Protein AF-A0A3Q9IZB6-F1 (afdb_monomer)

Mean predicted aligned error: 6.1 Å

Foldseek 3Di:
DWDDPPVDIDDDDDPVVCVVVVVCVVCVPPDDDDDDDPPDDDD

Organism: NCBI:txid1072463

Radius of gyration: 13.88 Å; Cα contacts (8 Å, |Δi|>4): 14; chains: 1; bounding box: 25×28×31 Å

Solvent-accessible surface area (backbone atoms only — not comparable to full-atom values): 3109 Å² total; per-residue (Å²): 90,81,48,80,68,89,90,51,75,48,79,52,68,58,73,71,55,45,65,72,68,35,58,68,70,73,51,62,88,53,86,83,78,88,75,88,70,94,78,86,87,83,131

Structure (mmCIF, N/CA/C/O backbone):
data_AF-A0A3Q9IZB6-F1
#
_entry.id   AF-A0A3Q9IZB6-F1
#
loop_
_atom_site.group_PDB
_atom_site.id
_atom_site.type_symbol
_atom_site.label_atom_id
_atom_site.label_alt_id
_atom_site.label_comp_id
_atom_site.label_asym_id
_atom_site.label_entity_id
_atom_site.label_seq_id
_atom_site.pdbx_PDB_ins_code
_atom_site.Cartn_x
_atom_site.Cartn_y
_atom_site.Cartn_z
_atom_site.occupancy
_atom_site.B_iso_or_equiv
_atom_site.auth_seq_id
_atom_site.auth_comp_id
_atom_site.auth_asym_id
_atom_site.auth_atom_id
_atom_site.pdbx_PDB_model_num
ATOM 1 N N . MET A 1 1 ? 0.203 4.285 7.495 1.00 89.56 1 MET A N 1
ATOM 2 C CA . MET A 1 1 ? 1.665 4.512 7.417 1.00 89.56 1 MET A CA 1
ATOM 3 C C . MET A 1 1 ? 2.217 3.914 6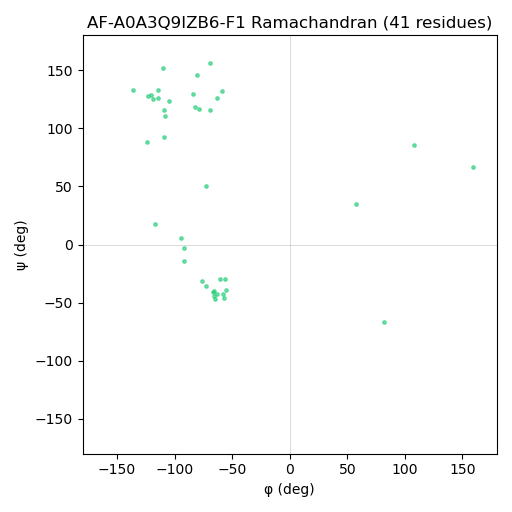.128 1.00 89.56 1 MET A C 1
ATOM 5 O O . MET A 1 1 ? 1.794 2.826 5.755 1.00 89.56 1 MET A O 1
ATOM 9 N N . LEU A 1 2 ? 3.131 4.625 5.460 1.00 94.38 2 LEU A N 1
ATOM 10 C CA . LEU A 1 2 ? 3.785 4.220 4.210 1.00 94.38 2 LEU A CA 1
ATOM 11 C C . LEU A 1 2 ? 5.282 4.007 4.459 1.00 94.38 2 LEU A C 1
ATOM 13 O O . LEU A 1 2 ? 5.916 4.864 5.074 1.00 94.38 2 LEU A O 1
ATOM 17 N N . LEU A 1 3 ? 5.829 2.894 3.979 1.00 97.06 3 LEU A N 1
ATOM 18 C CA . LEU A 1 3 ? 7.257 2.585 4.013 1.00 97.06 3 LEU A CA 1
ATOM 19 C C . LEU A 1 3 ? 7.736 2.330 2.582 1.00 97.06 3 LEU A C 1
ATOM 21 O O . LEU A 1 3 ? 7.140 1.515 1.882 1.00 97.06 3 LEU A O 1
ATOM 25 N N . ASP A 1 4 ? 8.797 3.014 2.167 1.00 96.44 4 ASP A N 1
ATOM 26 C CA . ASP A 1 4 ? 9.363 2.939 0.818 1.00 96.44 4 ASP A CA 1
ATOM 27 C C . ASP A 1 4 ? 10.808 2.422 0.888 1.00 96.44 4 ASP A C 1
ATOM 29 O O . ASP A 1 4 ? 11.633 2.966 1.627 1.00 96.44 4 ASP A O 1
ATOM 33 N N . PHE A 1 5 ? 11.090 1.352 0.145 1.00 95.62 5 PHE A N 1
ATOM 34 C CA . PHE A 1 5 ? 12.394 0.692 0.047 1.00 95.62 5 PHE A CA 1
ATOM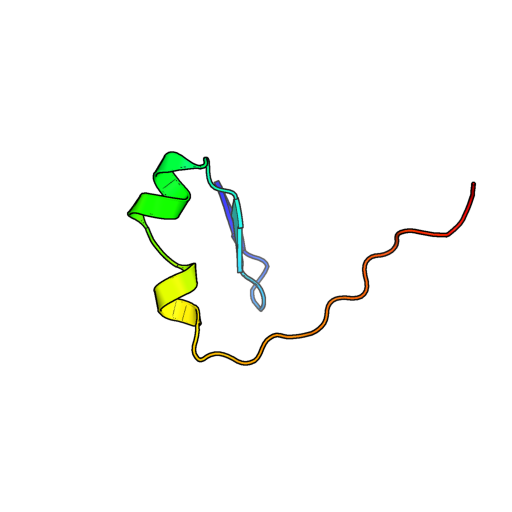 35 C C . PHE A 1 5 ? 12.973 0.745 -1.380 1.00 95.62 5 PHE A C 1
ATOM 37 O O . PHE A 1 5 ? 13.859 -0.041 -1.713 1.00 95.62 5 PHE A O 1
ATOM 44 N N . GLY A 1 6 ? 12.472 1.636 -2.240 1.00 96.62 6 GLY A N 1
ATOM 45 C CA . GLY A 1 6 ? 12.862 1.762 -3.646 1.00 96.62 6 GLY A CA 1
ATOM 46 C C . GLY A 1 6 ? 12.138 0.757 -4.541 1.00 96.62 6 GLY A C 1
ATOM 47 O O . GLY A 1 6 ? 11.299 1.143 -5.348 1.00 96.62 6 GLY A O 1
ATOM 48 N N . ASP A 1 7 ? 12.425 -0.533 -4.359 1.00 94.62 7 ASP A N 1
ATOM 49 C CA . ASP A 1 7 ? 11.827 -1.615 -5.163 1.00 94.62 7 ASP A CA 1
ATOM 50 C C . ASP A 1 7 ? 10.544 -2.196 -4.538 1.00 94.62 7 ASP A C 1
ATOM 52 O O . ASP A 1 7 ? 9.790 -2.919 -5.191 1.00 94.62 7 ASP A O 1
ATOM 56 N N . LEU A 1 8 ? 10.288 -1.894 -3.261 1.00 92.88 8 LEU A N 1
ATOM 57 C CA . LEU A 1 8 ? 9.139 -2.381 -2.499 1.00 92.88 8 LEU A CA 1
ATOM 58 C C . LEU A 1 8 ? 8.519 -1.241 -1.692 1.00 92.88 8 LEU A C 1
ATOM 60 O O . LEU A 1 8 ? 9.213 -0.532 -0.967 1.00 92.88 8 LEU A O 1
ATOM 64 N N . VAL A 1 9 ? 7.193 -1.125 -1.754 1.00 94.81 9 VAL A N 1
ATOM 65 C CA . VAL A 1 9 ? 6.422 -0.169 -0.955 1.00 94.81 9 VAL A CA 1
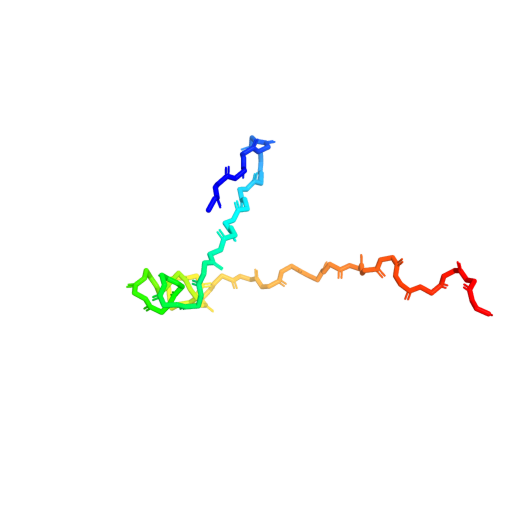ATOM 66 C C . VAL A 1 9 ? 5.425 -0.924 -0.084 1.00 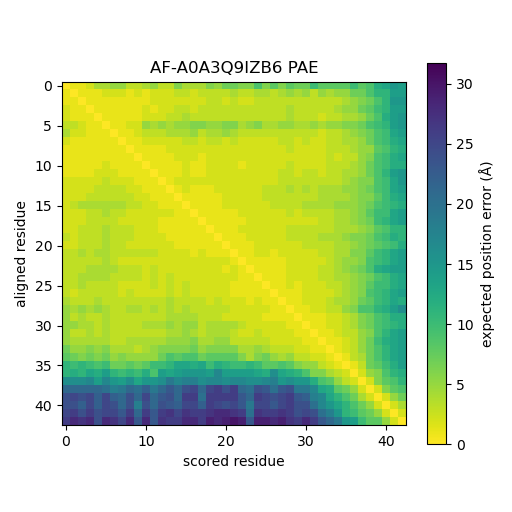94.81 9 VAL A C 1
ATOM 68 O O . VAL A 1 9 ? 4.642 -1.735 -0.579 1.00 94.81 9 VAL A O 1
ATOM 71 N N . VAL A 1 10 ? 5.424 -0.641 1.218 1.00 95.06 10 VAL A N 1
ATOM 72 C CA . VAL A 1 10 ? 4.545 -1.283 2.203 1.00 95.06 10 VAL A CA 1
ATOM 73 C C . VAL A 1 10 ? 3.580 -0.256 2.783 1.00 95.06 10 VAL A C 1
ATOM 75 O O . VAL A 1 10 ? 3.988 0.775 3.317 1.00 95.06 10 VAL A O 1
ATOM 78 N N . HIS A 1 11 ? 2.285 -0.566 2.717 1.00 95.25 11 HIS A N 1
ATOM 79 C CA . HIS A 1 11 ? 1.237 0.223 3.355 1.00 95.25 11 HIS A CA 1
ATOM 80 C C . HIS A 1 11 ? 0.719 -0.496 4.604 1.00 95.25 11 HIS A C 1
ATOM 82 O O . HIS A 1 11 ? 0.238 -1.625 4.526 1.00 95.25 11 HIS A O 1
ATOM 88 N N . VAL A 1 12 ? 0.782 0.176 5.752 1.00 95.69 12 VAL A N 1
ATOM 89 C CA . VAL A 1 12 ? 0.184 -0.272 7.016 1.00 95.69 12 VAL A CA 1
ATOM 90 C C . VAL A 1 12 ? -1.015 0.623 7.305 1.00 95.69 12 VAL A C 1
ATOM 92 O O . VAL A 1 12 ? -0.836 1.807 7.588 1.00 95.69 12 VAL A O 1
ATOM 95 N N . PHE A 1 13 ? -2.225 0.084 7.213 1.00 95.69 13 PHE A N 1
ATOM 96 C CA . PHE A 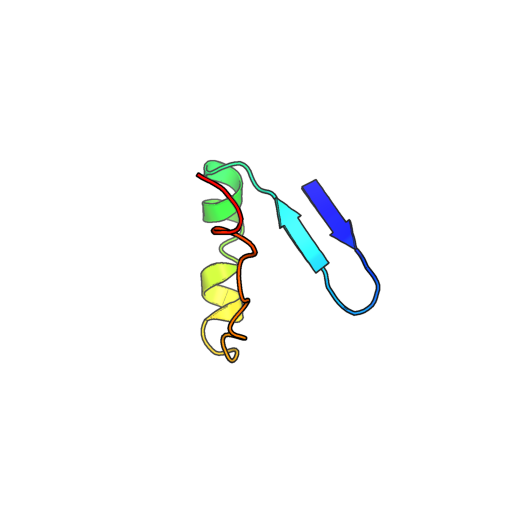1 13 ? -3.470 0.834 7.395 1.00 95.69 13 PHE A CA 1
ATOM 97 C C . PHE A 1 13 ? -4.187 0.441 8.684 1.00 95.69 13 PHE A C 1
ATOM 99 O O . PHE A 1 13 ? -4.110 -0.717 9.103 1.00 95.69 13 PHE A O 1
ATOM 106 N N . HIS A 1 14 ? -4.949 1.376 9.258 1.00 96.06 14 HIS A N 1
ATOM 107 C CA . HIS A 1 14 ? -6.082 0.996 10.098 1.00 96.06 14 HIS A CA 1
ATOM 108 C C . HIS A 1 14 ? -7.193 0.382 9.229 1.00 96.06 14 HIS A C 1
ATOM 110 O O . HIS A 1 14 ? -7.268 0.619 8.023 1.00 96.06 14 HIS A O 1
ATOM 116 N N . GLU A 1 15 ? -8.059 -0.436 9.828 1.00 96.25 15 GLU A N 1
ATOM 117 C CA . GLU A 1 15 ? -9.050 -1.230 9.088 1.00 96.25 15 GLU A CA 1
ATOM 118 C C . GLU A 1 15 ? -10.000 -0.373 8.233 1.00 96.25 15 GLU A C 1
ATOM 120 O O . GLU A 1 15 ? -10.230 -0.683 7.063 1.00 96.25 15 GLU A O 1
ATOM 125 N N . GLU A 1 16 ? -10.485 0.746 8.776 1.00 97.00 16 GLU A N 1
ATOM 126 C CA . GLU A 1 16 ? -11.383 1.666 8.066 1.00 97.00 16 GLU A CA 1
ATOM 127 C C . GLU A 1 16 ? -10.716 2.289 6.829 1.00 97.00 16 GLU A C 1
ATOM 129 O O . GLU A 1 16 ? -11.303 2.343 5.747 1.00 97.00 16 GLU A O 1
ATOM 134 N N . GLU A 1 17 ? -9.454 2.699 6.962 1.00 95.81 17 GLU A N 1
ATOM 135 C CA . GLU A 1 17 ? -8.662 3.288 5.879 1.00 95.81 17 GLU A CA 1
ATOM 136 C C . GLU A 1 17 ? -8.389 2.257 4.783 1.00 95.81 17 GLU A C 1
ATOM 138 O O . GLU A 1 17 ? -8.500 2.562 3.596 1.00 95.81 17 GLU A O 1
ATOM 143 N N . ARG A 1 18 ? -8.089 1.012 5.173 1.00 95.56 18 ARG A N 1
ATOM 144 C CA . ARG A 1 18 ? -7.867 -0.098 4.241 1.00 95.56 18 ARG A CA 1
ATOM 145 C C . ARG A 1 18 ? -9.082 -0.312 3.340 1.00 95.56 18 ARG A C 1
ATOM 147 O O . ARG A 1 18 ? -8.932 -0.411 2.124 1.00 95.56 18 ARG A O 1
ATOM 154 N N . MET A 1 19 ? -10.282 -0.322 3.926 1.00 94.81 19 MET A N 1
ATOM 155 C CA . MET A 1 19 ? -11.531 -0.448 3.171 1.00 94.81 19 MET A CA 1
ATOM 156 C C . MET A 1 19 ? -11.799 0.762 2.272 1.00 94.81 19 MET A C 1
ATOM 158 O O . MET A 1 19 ? -12.244 0.585 1.139 1.00 94.81 19 MET A O 1
ATOM 162 N N . TYR A 1 20 ? -11.517 1.976 2.754 1.00 95.44 20 TYR A N 1
ATOM 163 C CA . TYR A 1 20 ? -11.717 3.207 1.990 1.00 95.44 20 TYR A CA 1
ATOM 164 C C . TYR A 1 20 ? -10.808 3.287 0.755 1.00 95.44 20 TYR A C 1
ATOM 166 O O . TYR A 1 20 ? -11.280 3.594 -0.340 1.00 95.44 20 TYR A O 1
ATOM 174 N N . TYR A 1 21 ? -9.513 2.988 0.912 1.00 94.12 21 TYR A N 1
ATOM 175 C CA . TYR A 1 21 ? -8.551 3.034 -0.192 1.00 94.12 21 TYR A CA 1
ATOM 176 C C . TYR A 1 21 ? -8.677 1.837 -1.139 1.00 94.12 21 TYR A C 1
ATOM 178 O O . TYR A 1 21 ? -8.412 1.979 -2.333 1.00 94.12 21 TYR A O 1
ATOM 186 N N . GLY A 1 22 ? -9.083 0.667 -0.632 1.00 94.69 22 GLY A N 1
ATOM 187 C CA . GLY A 1 22 ? -9.421 -0.497 -1.451 1.00 94.69 22 GLY A CA 1
ATOM 188 C C . GLY A 1 22 ? -8.288 -0.972 -2.363 1.00 94.69 22 GLY A C 1
ATOM 189 O O . GLY A 1 22 ? -8.548 -1.425 -3.482 1.00 94.69 22 GLY A O 1
ATOM 190 N N . LEU A 1 23 ? -7.033 -0.864 -1.913 1.00 94.56 23 LEU A N 1
ATOM 191 C CA . LEU A 1 23 ? -5.866 -1.236 -2.716 1.00 94.56 23 LEU A CA 1
ATOM 192 C C . LEU A 1 23 ? -5.900 -2.718 -3.117 1.00 94.56 23 LEU A C 1
ATOM 194 O O . LEU A 1 23 ? -5.464 -3.067 -4.209 1.00 94.56 23 LEU A O 1
ATOM 198 N N . GLU A 1 24 ? -6.500 -3.586 -2.305 1.00 92.31 24 GLU A N 1
ATOM 199 C CA . GLU A 1 24 ? -6.718 -5.001 -2.623 1.00 92.31 24 GLU A CA 1
ATOM 200 C C . GLU A 1 24 ? -7.481 -5.178 -3.935 1.00 92.31 24 GLU A C 1
ATOM 202 O O . GLU A 1 24 ? -7.171 -6.069 -4.721 1.00 92.31 24 GLU A O 1
ATOM 207 N N . ARG A 1 25 ? -8.471 -4.316 -4.198 1.00 93.94 25 ARG A N 1
ATOM 208 C CA . ARG A 1 25 ? -9.236 -4.351 -5.446 1.00 93.94 25 ARG A CA 1
ATOM 209 C C . ARG A 1 25 ? -8.409 -3.843 -6.622 1.00 93.94 25 ARG A C 1
ATOM 211 O O . ARG A 1 25 ? -8.582 -4.356 -7.724 1.00 93.94 25 ARG A O 1
ATOM 218 N N . LEU A 1 26 ? -7.560 -2.842 -6.398 1.00 94.88 26 LEU A N 1
ATOM 219 C CA . LEU A 1 26 ? -6.687 -2.277 -7.426 1.00 94.88 26 LEU A CA 1
ATOM 220 C C . LEU A 1 26 ? -5.644 -3.301 -7.897 1.00 94.88 26 LEU A C 1
ATOM 222 O O . LEU A 1 26 ? -5.444 -3.461 -9.095 1.00 94.88 26 LEU A O 1
ATOM 226 N N . TRP A 1 27 ? -5.026 -4.020 -6.959 1.00 94.19 27 TRP A N 1
ATOM 227 C CA . TRP A 1 27 ? -3.928 -4.956 -7.227 1.00 94.19 27 TRP A CA 1
ATOM 228 C C . TRP A 1 27 ? -4.375 -6.409 -7.427 1.00 94.19 27 TRP A C 1
ATOM 230 O O . TRP A 1 27 ? -3.533 -7.292 -7.565 1.00 94.19 27 TRP A O 1
ATOM 240 N N . LYS A 1 28 ? -5.686 -6.681 -7.458 1.00 94.69 28 LYS A N 1
ATOM 241 C CA . LYS A 1 28 ? -6.240 -8.047 -7.515 1.00 94.69 28 LYS A CA 1
ATOM 242 C C . LYS A 1 28 ? -5.740 -8.883 -8.703 1.00 94.69 28 LYS A C 1
ATOM 244 O O . LYS A 1 28 ? -5.707 -10.103 -8.611 1.00 94.69 28 LYS A O 1
ATOM 249 N N . ASP A 1 29 ? -5.412 -8.224 -9.815 1.00 96.25 29 ASP A N 1
ATOM 250 C CA . ASP A 1 29 ? -5.015 -8.872 -11.069 1.00 96.25 29 ASP A CA 1
ATOM 251 C C . ASP A 1 29 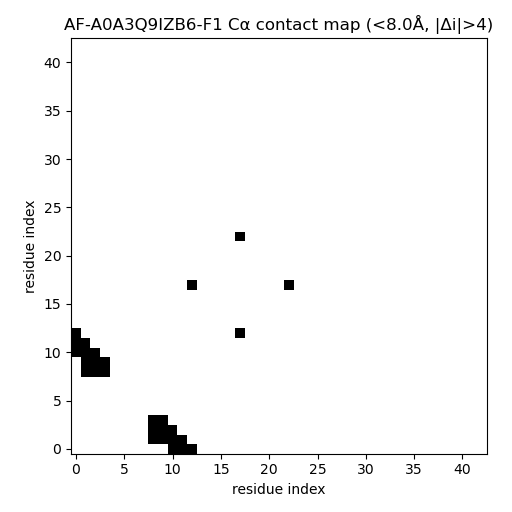? -3.486 -9.055 -11.158 1.00 96.25 29 ASP A C 1
ATOM 253 O O . ASP A 1 29 ? -2.976 -9.631 -12.120 1.00 96.25 29 ASP A O 1
ATOM 257 N N . CYS A 1 30 ? -2.734 -8.573 -10.161 1.00 96.06 30 CYS A N 1
ATOM 258 C CA . CYS A 1 30 ? -1.289 -8.737 -10.099 1.00 96.06 30 CYS A CA 1
ATOM 259 C C . CYS A 1 30 ? -0.902 -10.123 -9.559 1.00 96.06 30 CYS A C 1
ATOM 261 O O . CYS A 1 30 ? -1.577 -10.655 -8.674 1.00 96.06 30 CYS A O 1
ATOM 263 N N . PRO A 1 31 ? 0.211 -10.712 -10.039 1.00 94.94 31 PRO A N 1
ATOM 264 C CA . PRO A 1 31 ? 0.712 -11.969 -9.502 1.00 94.94 31 PRO A CA 1
ATOM 265 C C . PRO A 1 31 ? 1.015 -11.863 -8.005 1.00 94.94 31 PRO A C 1
ATOM 267 O O . PRO A 1 31 ? 1.704 -10.943 -7.563 1.00 94.94 31 PRO A O 1
ATOM 270 N N . VAL A 1 32 ? 0.543 -12.839 -7.230 1.00 91.69 32 VAL A N 1
ATOM 271 C CA . VAL A 1 32 ? 0.913 -12.964 -5.818 1.00 91.69 32 VAL A CA 1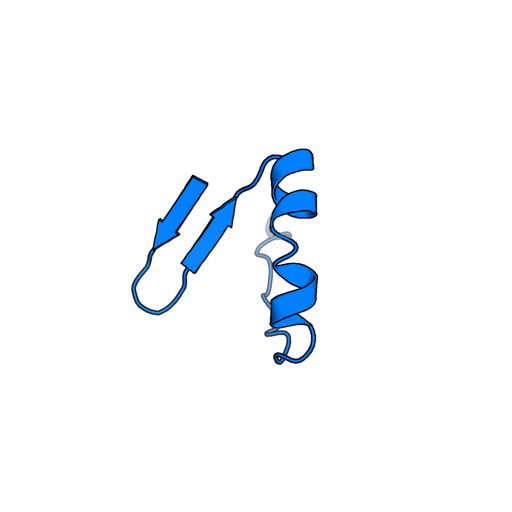
ATOM 272 C C . VAL A 1 32 ? 2.299 -13.588 -5.743 1.00 91.69 32 VAL A C 1
ATOM 274 O O . VAL A 1 32 ? 2.494 -14.729 -6.162 1.00 91.69 32 VAL A O 1
ATOM 277 N N . VAL A 1 33 ? 3.257 -12.841 -5.204 1.00 91.12 33 VAL A N 1
ATOM 278 C CA . VAL A 1 33 ? 4.603 -13.348 -4.930 1.00 91.12 33 VAL A CA 1
ATOM 279 C C . VAL A 1 33 ? 4.566 -14.100 -3.595 1.00 91.12 33 VAL A C 1
ATOM 281 O O . VAL A 1 33 ? 4.237 -13.485 -2.578 1.00 91.12 33 VAL A O 1
ATOM 284 N N . PRO A 1 34 ? 4.868 -15.412 -3.557 1.00 89.50 34 PRO A N 1
ATOM 285 C CA . PRO A 1 34 ? 4.950 -16.153 -2.305 1.00 89.50 34 PRO A CA 1
ATOM 286 C C . PRO A 1 34 ? 6.077 -15.589 -1.439 1.00 89.50 34 PRO A C 1
ATOM 288 O O . PRO A 1 34 ? 7.217 -15.495 -1.891 1.00 89.50 34 PRO A O 1
ATOM 291 N N . ILE A 1 35 ? 5.763 -15.226 -0.197 1.00 85.31 35 ILE A N 1
ATOM 292 C CA . ILE A 1 35 ? 6.755 -14.793 0.788 1.00 85.31 35 ILE A CA 1
ATOM 293 C C . ILE A 1 35 ? 6.879 -15.886 1.843 1.00 85.31 35 ILE A C 1
ATOM 295 O O . ILE A 1 35 ? 5.927 -16.179 2.569 1.00 85.31 35 ILE A O 1
ATOM 299 N N . GLU A 1 36 ? 8.059 -16.492 1.934 1.00 86.38 36 GLU A N 1
ATOM 300 C CA . GLU A 1 36 ? 8.375 -17.418 3.016 1.00 86.38 36 GLU A CA 1
ATOM 301 C C . GLU A 1 36 ? 8.495 -16.625 4.317 1.00 86.38 36 GLU A C 1
ATOM 303 O O . GLU A 1 36 ? 9.343 -15.745 4.467 1.00 86.38 36 GLU A O 1
ATOM 308 N N . THR A 1 37 ? 7.604 -16.900 5.266 1.00 78.25 37 THR A N 1
ATOM 309 C CA . THR A 1 37 ? 7.680 -16.273 6.585 1.00 78.25 37 THR A CA 1
ATOM 310 C C . THR A 1 37 ? 8.647 -17.079 7.439 1.00 78.25 37 THR A C 1
ATOM 312 O O . THR A 1 37 ? 8.498 -18.293 7.556 1.00 78.25 37 THR A O 1
ATOM 315 N N . ALA A 1 38 ? 9.611 -16.416 8.078 1.00 68.94 38 ALA A N 1
ATOM 316 C CA . ALA A 1 38 ? 10.570 -17.041 8.990 1.00 68.94 38 ALA A CA 1
ATOM 317 C C . ALA A 1 38 ? 9.935 -17.440 10.341 1.00 68.94 38 ALA A C 1
ATOM 319 O O . ALA A 1 38 ? 10.436 -17.097 11.409 1.00 68.94 38 ALA A O 1
ATOM 320 N N . ALA A 1 39 ? 8.813 -18.155 10.315 1.00 65.38 39 ALA A N 1
ATOM 321 C CA . ALA A 1 39 ? 8.195 -18.734 11.495 1.00 65.38 39 ALA A CA 1
ATOM 322 C C . ALA A 1 39 ? 8.366 -20.255 11.435 1.00 65.38 39 ALA A C 1
ATOM 324 O O . ALA A 1 39 ? 7.569 -20.922 10.782 1.00 65.38 39 ALA A O 1
ATOM 325 N N . HIS A 1 40 ? 9.451 -20.743 12.055 1.00 56.50 40 HIS A N 1
ATOM 326 C CA . HIS A 1 40 ? 9.641 -22.018 12.787 1.00 56.50 40 HIS A CA 1
ATOM 327 C C . HIS A 1 40 ? 11.144 -22.374 12.868 1.00 56.50 40 HIS A C 1
ATOM 329 O O . HIS A 1 40 ? 11.603 -23.372 12.320 1.00 56.50 40 HIS A O 1
ATOM 335 N N . ALA A 1 41 ? 11.925 -21.571 13.595 1.00 53.00 41 ALA A N 1
ATOM 336 C CA . ALA A 1 41 ? 13.206 -22.007 14.153 1.00 53.00 41 ALA A CA 1
ATOM 337 C C . ALA A 1 41 ? 13.170 -21.770 15.670 1.00 53.00 41 ALA A C 1
ATOM 339 O O . ALA A 1 41 ? 13.543 -20.703 16.145 1.00 53.00 41 ALA A O 1
ATOM 340 N N . GLY A 1 42 ? 12.669 -22.763 16.409 1.00 55.78 42 GLY A N 1
ATOM 341 C CA . GLY A 1 42 ? 12.730 -22.815 17.872 1.00 55.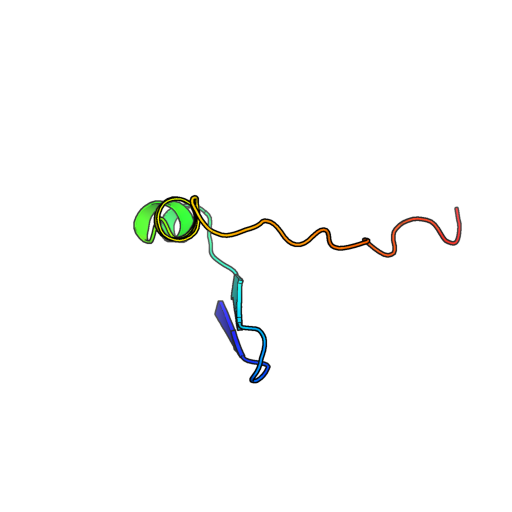78 42 GLY A CA 1
ATOM 342 C C . GLY A 1 42 ? 11.401 -22.572 18.588 1.00 55.78 42 GLY A C 1
ATOM 343 O O . GLY A 1 42 ? 11.137 -21.467 19.053 1.00 55.78 42 GLY A O 1
ATOM 344 N N . SER A 1 43 ? 10.616 -23.638 18.743 1.00 43.06 43 SER A N 1
ATOM 345 C CA . SER A 1 43 ? 9.938 -23.934 20.009 1.00 43.06 43 SER A CA 1
ATOM 346 C C . SER A 1 43 ? 10.331 -25.335 20.450 1.00 43.06 43 SER A C 1
ATOM 348 O O . SER A 1 43 ? 10.713 -2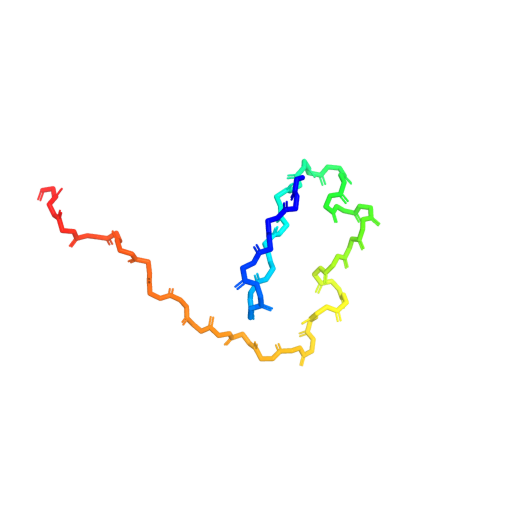6.136 19.566 1.00 43.06 43 SER A O 1
#

Secondary structure (DSSP, 8-state):
-EEE-SS-EEE---HHHHHHH-HHHHSTTSPPPP------S--

pLDDT: mean 88.61, std 13.51, range [43.06, 97.06]

Sequence (43 aa):
MLLDFGDLVVHVFHEEERMYYGLERLWKDCPVVPIETAAHAGS

InterPro domains:
  IPR043519 Nucleotidyltransferase superfamily [G3DSA:3.30.460.10] (1-31)
  IPR043519 Nucleotidyltransferase superfamily [SSF81301] (1-37)